Protein AF-A0A661XL20-F1 (afdb_monomer)

pLDDT: mean 71.76, std 8.75, range [45.28, 84.06]

Radius of gyration: 26.16 Å; Cα contacts (8 Å, |Δi|>4): 65; chains: 1; bounding box: 74×16×68 Å

Secondary structure (DSSP, 8-state):
-HHHHHHHHHHHHHHHHHHHHHHHHHHHHHHHHHHHHH-TTTS---SS-TT-HHHHHHHHHHHHHHH-S----HHHHHHHHHHHHHHHHHHHHHHHHHHHHHHHHHHHHHHHHHHHHHHHHHHHHHHH--

Mean predicted aligned error: 13.3 Å

Structure (mmCIF, N/CA/C/O backbone):
data_AF-A0A661XL20-F1
#
_entry.id   AF-A0A661XL20-F1
#
loop_
_atom_site.group_PDB
_atom_site.id
_atom_site.type_symbol
_atom_site.label_atom_id
_atom_site.label_alt_id
_atom_site.label_comp_id
_atom_site.label_asym_id
_atom_site.label_entity_id
_atom_site.label_seq_id
_atom_site.pdbx_PDB_ins_code
_atom_site.Cartn_x
_atom_site.Cartn_y
_atom_site.Cartn_z
_atom_site.occupancy
_atom_site.B_iso_or_equiv
_atom_site.auth_seq_id
_atom_site.auth_comp_id
_atom_site.auth_asym_id
_atom_site.auth_atom_id
_atom_site.pdbx_PDB_model_num
ATOM 1 N N . MET A 1 1 ? 18.998 -5.536 -38.443 1.00 50.47 1 MET A N 1
ATOM 2 C CA . MET A 1 1 ? 18.937 -5.870 -36.999 1.00 50.47 1 MET A CA 1
ATOM 3 C C . MET A 1 1 ? 18.602 -4.673 -36.101 1.00 50.47 1 MET A C 1
ATOM 5 O O . MET A 1 1 ? 18.003 -4.884 -35.054 1.00 50.47 1 MET A O 1
ATOM 9 N N . GLU A 1 2 ? 18.863 -3.427 -36.514 1.00 57.62 2 GLU A N 1
ATOM 10 C CA . GLU A 1 2 ? 18.513 -2.225 -35.729 1.00 57.62 2 GLU A CA 1
ATOM 11 C C . GLU A 1 2 ? 17.020 -2.048 -35.421 1.00 57.62 2 GLU A C 1
ATOM 13 O O . GLU A 1 2 ? 16.677 -1.688 -34.300 1.00 57.62 2 GLU A O 1
ATOM 18 N N . LYS A 1 3 ? 16.114 -2.326 -36.374 1.00 58.50 3 LYS A N 1
ATOM 19 C CA . LYS A 1 3 ? 14.663 -2.184 -36.138 1.00 58.50 3 LYS A CA 1
AT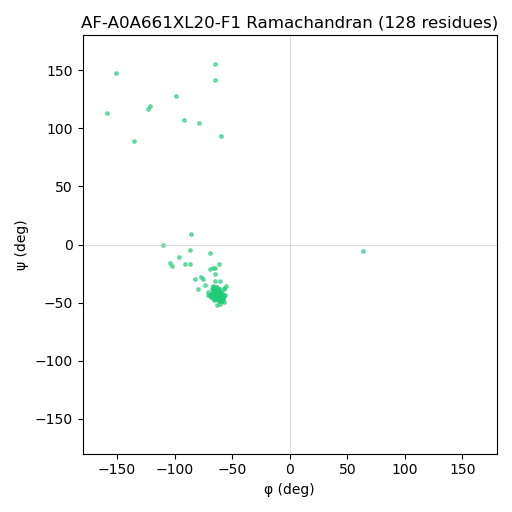OM 20 C C . LYS A 1 3 ? 14.174 -3.060 -34.978 1.00 58.50 3 LYS A C 1
ATOM 22 O O . LYS A 1 3 ? 13.426 -2.581 -34.138 1.00 58.50 3 LYS A O 1
ATOM 27 N N . LYS A 1 4 ? 14.652 -4.310 -34.879 1.00 65.19 4 LYS A N 1
ATOM 28 C CA . LYS A 1 4 ? 14.318 -5.209 -33.758 1.00 65.19 4 LYS A CA 1
ATOM 29 C C . LYS A 1 4 ? 14.882 -4.690 -32.426 1.00 65.19 4 LYS A C 1
ATOM 31 O O . LYS A 1 4 ? 14.191 -4.759 -31.417 1.00 65.19 4 LYS A O 1
ATOM 36 N N . ARG A 1 5 ? 16.088 -4.104 -32.439 1.00 70.88 5 ARG A N 1
ATOM 37 C CA . ARG A 1 5 ? 16.716 -3.482 -31.259 1.00 70.88 5 ARG A CA 1
ATOM 38 C C . ARG A 1 5 ? 15.917 -2.275 -30.754 1.00 70.88 5 ARG A C 1
ATOM 40 O O . ARG A 1 5 ? 15.641 -2.205 -29.564 1.00 70.88 5 ARG A O 1
ATOM 47 N N . LYS A 1 6 ? 15.471 -1.386 -31.654 1.00 71.06 6 LYS A N 1
ATOM 48 C CA . LYS A 1 6 ? 14.641 -0.218 -31.298 1.00 71.06 6 LYS A CA 1
ATOM 49 C C . LYS A 1 6 ? 13.291 -0.622 -30.693 1.00 71.06 6 LYS A C 1
ATOM 51 O O . LYS A 1 6 ? 12.879 -0.032 -29.704 1.00 71.06 6 LYS A O 1
ATOM 56 N N . VAL A 1 7 ? 12.632 -1.656 -31.227 1.00 74.38 7 VAL A N 1
ATOM 57 C CA . VAL A 1 7 ? 11.349 -2.153 -30.686 1.00 74.38 7 VAL A CA 1
ATOM 58 C C . VAL A 1 7 ? 11.511 -2.719 -29.271 1.00 74.38 7 VAL A C 1
ATOM 60 O O . VAL A 1 7 ? 10.712 -2.406 -28.394 1.00 74.38 7 VAL A O 1
ATOM 63 N N . ILE A 1 8 ? 12.572 -3.495 -29.024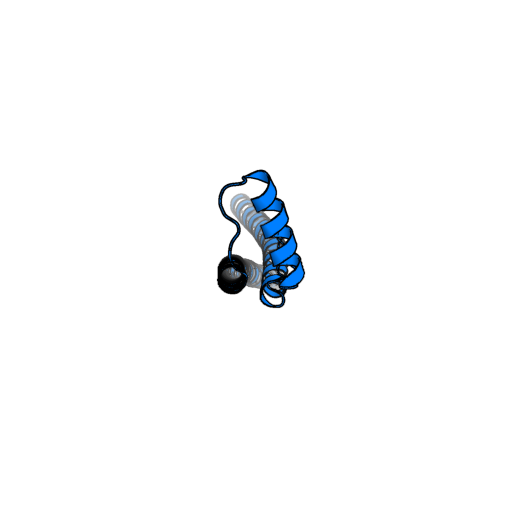 1.00 77.88 8 ILE A N 1
ATOM 64 C CA . ILE A 1 8 ? 12.880 -4.030 -27.687 1.00 77.88 8 ILE A CA 1
ATOM 65 C C . ILE A 1 8 ? 13.174 -2.900 -26.691 1.00 77.88 8 ILE A C 1
ATOM 67 O O . ILE A 1 8 ? 12.719 -2.947 -25.551 1.00 77.88 8 ILE A O 1
ATOM 71 N N . GLN A 1 9 ? 13.896 -1.866 -27.123 1.00 74.31 9 GLN A N 1
ATOM 72 C CA . GLN A 1 9 ? 14.252 -0.726 -26.280 1.00 74.31 9 GLN A CA 1
ATOM 73 C C . GLN A 1 9 ? 13.022 0.116 -25.904 1.00 74.31 9 GLN A C 1
ATOM 75 O O . GLN A 1 9 ? 12.863 0.483 -24.744 1.00 74.31 9 GLN A O 1
ATOM 80 N N . VAL A 1 10 ? 12.110 0.353 -26.854 1.00 80.06 10 VAL A N 1
ATOM 81 C CA . VAL A 1 10 ? 10.836 1.046 -26.593 1.00 80.06 10 VAL A CA 1
ATOM 82 C C . VAL A 1 10 ? 9.952 0.233 -25.646 1.00 80.06 10 VAL A C 1
ATOM 84 O O . VAL A 1 10 ? 9.411 0.796 -24.698 1.00 80.06 10 VAL A O 1
ATOM 87 N N . TYR A 1 11 ? 9.846 -1.085 -25.848 1.00 78.81 11 TYR A N 1
ATOM 88 C CA . TYR A 1 11 ? 9.094 -1.959 -24.943 1.00 78.81 11 TYR A CA 1
ATOM 89 C C . TYR A 1 11 ? 9.637 -1.891 -23.507 1.00 78.81 11 TYR A C 1
ATOM 91 O O . TYR A 1 11 ? 8.866 -1.724 -22.565 1.00 78.81 11 TYR A O 1
ATOM 99 N N . ALA A 1 12 ? 10.962 -1.939 -23.341 1.00 74.19 12 ALA A N 1
ATOM 100 C CA . ALA A 1 12 ? 11.603 -1.847 -22.032 1.00 74.19 12 ALA A CA 1
ATOM 101 C C . ALA A 1 12 ? 11.332 -0.502 -21.331 1.00 74.19 12 ALA A C 1
ATOM 103 O O . ALA A 1 12 ? 11.008 -0.490 -20.143 1.00 74.19 12 ALA A O 1
ATOM 104 N N . ILE A 1 13 ? 11.382 0.615 -22.070 1.00 80.25 13 ILE A N 1
ATOM 105 C CA . ILE A 1 13 ? 11.072 1.950 -21.534 1.00 80.25 13 ILE A CA 1
ATOM 106 C C . ILE A 1 13 ? 9.608 2.033 -21.088 1.00 80.25 13 ILE A C 1
ATOM 108 O O . ILE A 1 13 ? 9.337 2.490 -19.980 1.00 80.25 13 ILE A O 1
ATOM 112 N N . VAL A 1 14 ? 8.665 1.560 -21.910 1.00 82.38 14 VAL A N 1
ATOM 113 C CA . VAL A 1 14 ? 7.231 1.577 -21.570 1.00 82.38 14 VAL A CA 1
ATOM 114 C C . VAL A 1 14 ? 6.957 0.757 -20.309 1.00 82.38 14 VAL A C 1
ATOM 116 O O . VAL A 1 14 ? 6.282 1.238 -19.399 1.00 82.38 14 VAL A O 1
ATOM 119 N N . VAL A 1 15 ? 7.524 -0.448 -20.212 1.00 78.62 15 VAL A N 1
ATOM 120 C CA . VAL A 1 15 ? 7.384 -1.301 -19.020 1.00 78.62 15 VAL A CA 1
ATOM 121 C C . VAL A 1 15 ? 7.967 -0.621 -17.778 1.00 78.62 15 VAL A C 1
ATOM 123 O O . VAL A 1 15 ? 7.368 -0.693 -16.706 1.00 78.62 15 VAL A O 1
ATOM 126 N N . ASN A 1 16 ? 9.090 0.088 -17.912 1.00 81.44 16 ASN A N 1
ATOM 127 C CA . ASN A 1 16 ? 9.700 0.823 -16.805 1.00 81.44 16 ASN A CA 1
ATOM 128 C C . ASN A 1 16 ? 8.811 1.981 -16.321 1.00 81.44 16 ASN A C 1
ATOM 130 O O . ASN A 1 16 ? 8.571 2.118 -15.125 1.00 81.44 16 ASN A O 1
ATOM 134 N N . VAL A 1 17 ? 8.238 2.763 -17.239 1.00 81.81 17 VAL A N 1
ATOM 135 C CA . VAL A 1 17 ? 7.307 3.850 -16.885 1.00 81.81 17 VAL A CA 1
ATOM 136 C C . VAL A 1 17 ? 6.094 3.311 -16.122 1.00 81.81 17 VAL A C 1
ATOM 138 O O . VAL A 1 17 ? 5.733 3.856 -15.079 1.00 81.81 17 VAL A O 1
ATOM 141 N N . VAL A 1 18 ? 5.502 2.206 -16.588 1.00 82.00 18 VAL A N 1
ATOM 142 C CA . VAL A 1 18 ? 4.383 1.553 -15.887 1.00 82.00 18 VAL A CA 1
ATOM 143 C C . VAL A 1 18 ? 4.807 1.077 -14.497 1.00 82.00 18 VAL A C 1
ATOM 145 O O . VAL A 1 18 ? 4.062 1.274 -13.537 1.00 82.00 18 VAL A O 1
ATOM 148 N N . ALA A 1 19 ? 6.005 0.504 -14.358 1.00 81.12 19 ALA A N 1
ATOM 149 C CA . ALA A 1 19 ? 6.528 0.064 -13.067 1.00 81.12 19 ALA A CA 1
ATOM 150 C C . ALA A 1 19 ? 6.707 1.236 -12.086 1.00 81.12 19 ALA A C 1
ATOM 152 O O . ALA A 1 19 ? 6.307 1.116 -10.930 1.00 81.12 19 ALA A O 1
ATOM 153 N N . VAL A 1 20 ? 7.231 2.379 -12.540 1.00 80.94 20 VAL A N 1
ATOM 154 C CA . VAL A 1 20 ? 7.401 3.585 -11.709 1.00 80.94 20 VAL A CA 1
ATOM 155 C C . VAL A 1 20 ? 6.055 4.157 -11.264 1.00 80.94 20 VAL A C 1
ATOM 157 O O . VAL A 1 20 ? 5.870 4.431 -10.081 1.00 80.94 20 VAL A O 1
ATOM 160 N N . ILE A 1 21 ? 5.090 4.300 -12.178 1.00 83.25 21 ILE A N 1
ATOM 161 C CA . ILE A 1 21 ? 3.747 4.796 -11.831 1.00 83.25 21 ILE A CA 1
ATOM 162 C C . ILE A 1 21 ? 3.089 3.862 -10.808 1.00 83.25 21 ILE A C 1
ATOM 164 O O . ILE A 1 21 ? 2.556 4.311 -9.793 1.00 83.25 21 ILE A O 1
ATOM 168 N N . THR A 1 22 ? 3.181 2.552 -11.045 1.00 81.38 22 THR A N 1
ATOM 169 C CA . THR A 1 22 ? 2.635 1.532 -10.144 1.00 81.38 22 THR A CA 1
ATOM 170 C C . THR A 1 22 ? 3.316 1.575 -8.773 1.00 81.38 22 THR A C 1
ATOM 172 O O . THR A 1 22 ? 2.637 1.480 -7.753 1.00 81.38 22 THR A O 1
ATOM 175 N N . PHE A 1 23 ? 4.636 1.779 -8.730 1.00 78.25 23 PHE A N 1
ATOM 176 C CA . PHE A 1 23 ? 5.394 1.940 -7.490 1.00 78.25 23 PHE A CA 1
ATOM 177 C C . PHE A 1 23 ? 4.911 3.140 -6.678 1.00 78.25 23 PHE A C 1
ATOM 179 O O . PHE A 1 23 ? 4.701 3.004 -5.478 1.00 78.25 23 PHE A O 1
ATOM 186 N N . ILE A 1 24 ? 4.692 4.293 -7.318 1.00 80.19 24 ILE A N 1
ATOM 187 C CA . ILE A 1 24 ? 4.211 5.501 -6.633 1.00 80.19 24 ILE A CA 1
ATOM 188 C C . ILE A 1 24 ? 2.825 5.253 -6.023 1.00 80.19 24 ILE A C 1
ATOM 190 O O . ILE A 1 24 ? 2.622 5.521 -4.841 1.00 80.19 24 ILE A O 1
ATOM 194 N N . ILE A 1 25 ? 1.894 4.672 -6.789 1.00 79.12 25 ILE A N 1
ATOM 195 C CA . ILE A 1 25 ? 0.536 4.356 -6.307 1.00 79.12 25 ILE A CA 1
ATOM 196 C C . ILE A 1 25 ? 0.582 3.354 -5.141 1.00 79.12 25 ILE A C 1
ATOM 198 O O . ILE A 1 25 ? -0.111 3.525 -4.130 1.00 79.12 25 ILE A O 1
ATOM 202 N N . ALA A 1 26 ? 1.413 2.316 -5.257 1.00 76.94 26 ALA A N 1
ATOM 203 C CA . ALA A 1 26 ? 1.589 1.321 -4.205 1.00 76.94 26 ALA A CA 1
ATOM 204 C C . ALA A 1 26 ? 2.253 1.915 -2.955 1.00 76.94 26 ALA A C 1
ATOM 206 O O . ALA A 1 26 ? 1.853 1.575 -1.846 1.00 76.94 26 ALA A O 1
ATOM 207 N N . ALA A 1 27 ? 3.210 2.832 -3.106 1.00 73.62 27 ALA A N 1
ATOM 208 C CA . ALA A 1 27 ? 3.851 3.520 -1.988 1.00 73.62 27 ALA A CA 1
ATOM 209 C C . ALA A 1 27 ? 2.847 4.380 -1.209 1.00 73.62 27 ALA A C 1
ATOM 211 O O . ALA A 1 27 ? 2.803 4.301 0.017 1.00 73.62 27 ALA A O 1
ATOM 212 N N . THR A 1 28 ? 1.986 5.134 -1.899 1.00 75.31 28 THR A N 1
ATOM 213 C CA . THR A 1 28 ? 0.906 5.885 -1.239 1.00 75.31 28 THR A CA 1
ATOM 214 C C . THR A 1 28 ? -0.045 4.945 -0.496 1.00 75.31 28 THR A C 1
ATOM 216 O O . THR A 1 28 ? -0.345 5.177 0.671 1.00 75.31 28 THR A O 1
ATOM 219 N N . SER A 1 29 ? -0.445 3.837 -1.130 1.00 73.75 29 SER A N 1
ATOM 220 C CA . SER A 1 29 ? -1.327 2.828 -0.516 1.00 73.75 29 SER A CA 1
ATOM 221 C C . SER A 1 29 ? -0.692 2.156 0.708 1.00 73.75 29 SER A C 1
ATOM 223 O O . SER A 1 29 ? -1.366 1.878 1.699 1.00 73.75 29 SER A O 1
ATOM 225 N N . PHE A 1 30 ? 0.620 1.927 0.664 1.00 73.75 30 PHE A N 1
ATOM 226 C CA . PHE A 1 30 ? 1.390 1.373 1.771 1.00 73.75 30 PHE A CA 1
ATOM 227 C C . PHE A 1 30 ? 1.456 2.338 2.960 1.00 73.75 30 PHE A C 1
ATOM 229 O O . PHE A 1 30 ? 1.250 1.918 4.097 1.00 73.75 30 PHE A O 1
ATOM 236 N N . ILE A 1 31 ? 1.683 3.632 2.704 1.00 76.06 31 ILE A N 1
ATOM 237 C CA . ILE A 1 31 ? 1.680 4.671 3.744 1.00 76.06 31 ILE A CA 1
ATOM 238 C C . ILE A 1 31 ? 0.298 4.759 4.401 1.00 76.06 31 ILE A C 1
ATOM 240 O O . ILE A 1 31 ? 0.216 4.743 5.628 1.00 76.06 31 ILE A O 1
ATOM 244 N N . SER A 1 32 ? -0.781 4.773 3.612 1.00 73.31 32 SER A N 1
ATOM 245 C CA . SER A 1 32 ? -2.149 4.751 4.146 1.00 73.31 32 SER A CA 1
ATOM 246 C C . SER A 1 32 ? -2.394 3.533 5.043 1.00 73.31 32 SER A C 1
ATOM 248 O O . SER A 1 32 ? -2.877 3.691 6.158 1.00 73.31 32 SER A O 1
ATOM 250 N N . ALA A 1 33 ? -1.962 2.336 4.631 1.00 72.69 33 ALA A N 1
ATOM 251 C CA . ALA A 1 33 ? -2.111 1.123 5.439 1.00 72.69 33 ALA A CA 1
ATOM 252 C C . ALA A 1 33 ? -1.301 1.147 6.750 1.00 72.69 33 ALA A C 1
ATOM 254 O O . ALA A 1 33 ? -1.711 0.541 7.742 1.00 72.69 33 ALA A O 1
ATOM 255 N N . ILE A 1 34 ? -0.146 1.823 6.770 1.00 74.75 34 ILE A N 1
ATOM 256 C CA . ILE A 1 34 ? 0.626 2.044 8.002 1.00 74.75 34 ILE A CA 1
ATOM 257 C C . ILE A 1 34 ? -0.130 2.986 8.939 1.00 74.75 34 ILE A C 1
ATOM 259 O O . ILE A 1 34 ? -0.230 2.686 10.129 1.00 74.75 34 ILE A O 1
ATOM 263 N N . ILE A 1 35 ? -0.676 4.085 8.414 1.00 72.38 35 ILE A N 1
ATOM 264 C CA . ILE A 1 35 ? -1.443 5.056 9.203 1.00 72.38 35 ILE A CA 1
ATOM 265 C C . ILE A 1 35 ? -2.686 4.382 9.801 1.00 72.38 35 ILE A C 1
ATOM 267 O O . ILE A 1 35 ? -2.869 4.433 11.017 1.00 72.38 35 ILE A O 1
ATOM 271 N N . ASP A 1 36 ? -3.453 3.647 8.992 1.00 68.69 36 ASP A N 1
ATOM 272 C CA . ASP A 1 36 ? -4.636 2.895 9.441 1.00 68.69 36 ASP A CA 1
ATOM 273 C C . ASP A 1 36 ? -4.292 1.836 10.499 1.00 68.69 36 ASP A C 1
ATOM 275 O O . ASP A 1 36 ? -5.094 1.521 11.376 1.00 68.69 36 ASP A O 1
ATOM 279 N N . ARG A 1 37 ? -3.084 1.260 10.439 1.00 67.44 37 ARG A N 1
ATOM 280 C CA . ARG A 1 37 ? -2.593 0.337 11.470 1.00 67.44 37 ARG A CA 1
ATOM 281 C C . ARG A 1 37 ? -2.199 1.060 12.761 1.00 67.44 37 ARG A C 1
ATOM 283 O O . ARG A 1 37 ? -2.346 0.477 13.832 1.00 67.44 37 ARG A O 1
ATOM 290 N N . SER A 1 38 ? -1.658 2.274 12.665 1.00 67.19 38 SER A N 1
ATOM 291 C CA . SER A 1 38 ? -1.263 3.070 13.833 1.00 67.19 38 SER A CA 1
ATOM 292 C C . SER A 1 38 ? -2.453 3.683 14.568 1.00 67.19 38 SER A C 1
ATOM 294 O O . SER A 1 38 ? -2.386 3.824 15.787 1.00 67.19 38 SER A O 1
ATOM 296 N N . ASP A 1 39 ? -3.547 3.975 13.859 1.00 65.12 39 ASP A N 1
ATOM 297 C CA . ASP A 1 39 ? -4.777 4.481 14.458 1.00 65.12 39 ASP A CA 1
ATOM 298 C C . ASP A 1 39 ? -6.019 3.766 13.890 1.00 65.12 39 ASP A C 1
ATOM 300 O O . ASP A 1 39 ? -6.633 4.221 12.917 1.00 65.12 39 ASP A O 1
ATOM 304 N N . PRO A 1 40 ? -6.427 2.637 14.503 1.00 63.88 40 PRO A N 1
ATOM 305 C CA . PRO A 1 40 ? -7.566 1.861 14.031 1.00 63.88 40 PRO A CA 1
ATOM 306 C C . PRO A 1 40 ? -8.921 2.563 14.218 1.00 63.88 40 PRO A C 1
ATOM 308 O O . PRO A 1 40 ? -9.934 2.057 13.729 1.00 63.88 40 PRO A O 1
ATOM 311 N N . PHE A 1 41 ? -8.969 3.710 14.905 1.00 60.44 41 PHE A N 1
ATOM 312 C CA . PHE A 1 41 ? -10.202 4.464 15.149 1.00 60.44 41 PHE A CA 1
ATOM 313 C C . PHE A 1 41 ? -10.351 5.694 14.242 1.00 60.44 41 PHE A C 1
ATOM 315 O O . PHE A 1 41 ? -11.473 6.166 14.064 1.00 60.44 41 PHE A O 1
ATOM 322 N N . TYR A 1 42 ? -9.271 6.180 13.623 1.00 60.16 42 TYR A N 1
ATOM 323 C CA . TYR A 1 42 ? -9.305 7.369 12.759 1.00 60.16 42 TYR A CA 1
ATOM 324 C C . TYR A 1 42 ? -9.775 7.093 11.320 1.00 60.16 42 TYR A C 1
ATOM 326 O O . TYR A 1 42 ? -10.342 7.970 10.672 1.00 60.16 42 TYR A O 1
ATOM 334 N N . GLY A 1 43 ? -9.534 5.885 10.798 1.00 51.53 43 GLY A N 1
ATOM 335 C CA . GLY A 1 43 ? -9.625 5.603 9.355 1.00 51.53 43 GLY A CA 1
ATOM 336 C C . GLY A 1 43 ? -11.009 5.227 8.807 1.00 51.53 43 GLY A C 1
ATOM 337 O O . GLY A 1 43 ? -11.168 5.050 7.601 1.00 51.53 43 GLY A O 1
ATOM 338 N N . GLY A 1 44 ? -12.032 5.073 9.651 1.00 53.78 44 GLY A N 1
ATOM 339 C CA . GLY A 1 44 ? -13.332 4.555 9.222 1.00 53.78 44 GLY A CA 1
ATOM 340 C C . GLY A 1 44 ? -14.478 5.504 9.528 1.00 53.78 44 GLY A C 1
ATOM 341 O O . GLY A 1 44 ? -14.815 5.682 10.693 1.00 53.78 44 GLY A O 1
ATOM 342 N N . TYR A 1 45 ? -15.157 6.012 8.492 1.00 46.34 45 TYR A N 1
ATOM 343 C CA . TYR A 1 45 ? -16.494 6.597 8.633 1.00 46.34 45 TYR A CA 1
ATOM 344 C C . TYR A 1 45 ? -17.425 5.503 9.189 1.00 46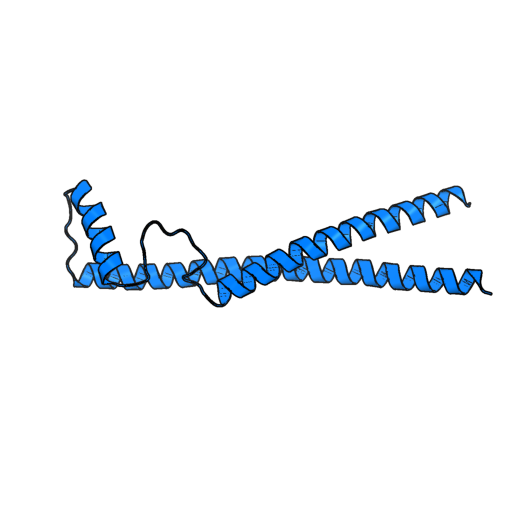.34 45 TYR A C 1
ATOM 346 O O . TYR A 1 45 ? -17.900 4.619 8.473 1.00 46.34 45 TYR A O 1
ATOM 354 N N . SER A 1 46 ? -17.575 5.474 10.509 1.00 51.62 46 SER A N 1
ATOM 355 C CA . SER A 1 46 ? -18.440 4.556 11.236 1.00 51.62 46 SER A CA 1
ATOM 356 C C . SER A 1 46 ? -19.722 5.299 11.558 1.00 51.62 46 SER A C 1
ATOM 358 O O . SER A 1 46 ? -19.663 6.380 12.132 1.00 51.62 46 SER A O 1
ATOM 360 N N . GLN A 1 47 ? -20.878 4.725 11.219 1.00 53.19 47 GLN A N 1
ATOM 361 C CA . GLN A 1 47 ? -22.176 5.272 11.636 1.00 53.19 47 GLN A CA 1
ATOM 362 C C . GLN A 1 47 ? -22.353 5.300 13.159 1.00 53.19 47 GLN A C 1
ATOM 364 O O . GLN A 1 47 ? -23.233 5.999 13.642 1.00 53.19 47 GLN A O 1
ATOM 369 N N . VAL A 1 48 ? -21.528 4.546 13.891 1.00 57.88 48 VAL A N 1
ATOM 370 C CA . VAL A 1 48 ? -21.532 4.489 15.350 1.00 57.88 48 VAL A CA 1
ATOM 371 C C . VAL A 1 48 ? -20.154 4.902 15.848 1.00 57.88 48 VAL A C 1
ATOM 373 O O . VAL A 1 48 ? -19.146 4.274 15.489 1.00 57.88 48 VAL A O 1
ATOM 376 N N . ASP A 1 49 ? -20.121 5.979 16.630 1.00 62.94 49 ASP A N 1
ATOM 377 C CA . ASP A 1 49 ? -18.898 6.555 17.183 1.00 62.94 49 ASP A CA 1
ATOM 378 C C . ASP A 1 49 ? -18.441 5.737 18.404 1.00 62.94 49 ASP A C 1
ATOM 380 O O . ASP A 1 49 ? -19.010 5.814 19.493 1.00 62.94 49 ASP A O 1
ATOM 384 N N . LEU A 1 50 ? -17.398 4.928 18.203 1.00 65.44 50 LEU A N 1
ATOM 385 C CA . LEU A 1 50 ? -16.787 4.078 19.231 1.00 65.44 50 LEU A CA 1
ATOM 386 C C . LEU A 1 50 ? -15.726 4.822 20.062 1.00 65.44 50 LEU A C 1
ATOM 388 O O . LEU A 1 50 ? -15.017 4.190 20.843 1.00 65.44 50 LEU A O 1
ATOM 392 N N . SER A 1 51 ? -15.595 6.149 19.912 1.00 68.88 51 SER A N 1
ATOM 393 C CA . SER A 1 51 ? -14.641 6.949 20.696 1.00 68.88 51 SER A CA 1
ATOM 394 C C . SER A 1 51 ? -14.961 6.974 22.193 1.00 68.88 51 SER A C 1
ATOM 396 O O . SER A 1 51 ? -14.058 7.159 23.009 1.00 68.88 51 SER A O 1
ATOM 398 N N . SER A 1 52 ? -16.226 6.773 22.579 1.00 69.62 52 SER A N 1
ATOM 399 C CA . SER A 1 52 ? -16.615 6.624 23.980 1.00 69.62 52 SER A CA 1
ATOM 400 C C . SER A 1 52 ? -17.859 5.756 24.157 1.00 69.62 52 SER A C 1
ATOM 402 O O . SER A 1 52 ? -18.792 5.787 23.353 1.00 69.62 52 SER A O 1
ATOM 404 N N . PHE A 1 53 ? -17.906 5.032 25.278 1.00 70.12 53 PHE A N 1
ATOM 405 C CA . PHE A 1 53 ? -19.055 4.209 25.657 1.00 70.12 53 PHE A CA 1
ATOM 406 C C . PHE A 1 53 ? -20.356 5.021 25.735 1.00 70.12 53 PHE A C 1
ATOM 408 O O . PHE A 1 53 ? -21.411 4.550 25.323 1.00 70.12 53 PHE A O 1
ATOM 415 N N . GLN A 1 54 ? -20.292 6.269 26.212 1.00 68.38 54 GLN A N 1
ATOM 416 C CA . GLN A 1 54 ? -21.476 7.126 26.319 1.00 68.38 54 GLN A CA 1
ATOM 417 C C . GLN A 1 54 ? -22.048 7.519 24.954 1.00 68.38 54 GLN A C 1
ATOM 419 O O . GLN A 1 54 ? -23.269 7.551 24.798 1.00 68.38 54 GLN A O 1
ATOM 424 N N . LYS A 1 55 ? -21.193 7.782 23.958 1.00 72.31 55 LYS A N 1
ATOM 425 C CA . LYS A 1 55 ? -21.652 8.041 22.588 1.00 72.31 55 LYS A CA 1
ATOM 426 C C . LYS A 1 55 ? -22.230 6.787 21.946 1.00 72.31 55 LYS A C 1
ATOM 428 O O . LYS A 1 55 ? -23.320 6.856 21.390 1.00 72.31 55 LYS A O 1
ATOM 433 N N . TYR A 1 56 ? -21.564 5.647 22.121 1.00 69.69 56 TYR A N 1
ATOM 434 C CA . TYR A 1 56 ? -22.067 4.357 21.659 1.00 69.69 56 TYR A CA 1
ATOM 435 C C . TYR A 1 56 ? -23.444 4.030 22.254 1.00 69.69 56 TYR A C 1
ATOM 437 O O . TYR A 1 56 ? -24.385 3.749 21.518 1.00 69.69 56 TYR A O 1
ATOM 445 N N . LYS A 1 57 ? -23.599 4.152 23.580 1.00 73.00 57 LYS A N 1
ATOM 446 C CA . LYS A 1 57 ? -24.879 3.968 24.278 1.00 73.00 57 LYS A CA 1
ATOM 447 C C . LYS A 1 57 ? -25.954 4.903 23.725 1.00 73.00 57 LYS A C 1
ATOM 449 O O . LYS A 1 57 ? -27.077 4.468 23.495 1.00 73.00 57 LYS A O 1
ATOM 454 N N . MET A 1 58 ? -25.621 6.171 23.485 1.00 74.81 58 MET A N 1
ATOM 455 C CA . MET A 1 58 ? -26.558 7.146 22.926 1.00 74.81 58 MET A CA 1
ATOM 456 C C . MET A 1 58 ? -26.988 6.801 21.491 1.00 74.81 58 MET A C 1
ATOM 458 O O . MET A 1 58 ? -28.174 6.917 21.185 1.00 74.81 58 MET A O 1
ATOM 462 N N . ASP A 1 59 ? -26.070 6.369 20.627 1.00 73.12 59 ASP A N 1
ATOM 463 C CA . ASP A 1 59 ? -26.384 5.964 19.250 1.00 73.12 59 ASP A CA 1
ATOM 464 C C . ASP A 1 59 ? -27.212 4.675 19.212 1.00 73.12 59 ASP A C 1
ATOM 466 O O . ASP A 1 59 ? -28.226 4.614 18.512 1.00 73.12 59 ASP A O 1
ATOM 470 N N . VAL A 1 60 ? -26.847 3.677 20.026 1.00 73.31 60 VAL A N 1
ATOM 471 C CA . VAL A 1 60 ? -27.606 2.427 20.168 1.00 73.31 60 VAL A CA 1
ATOM 472 C C . VAL A 1 60 ? -29.011 2.728 20.672 1.00 73.31 60 VAL A C 1
ATOM 474 O O . VAL A 1 60 ? -29.973 2.357 20.009 1.00 73.31 60 VAL A O 1
ATOM 477 N N . LEU A 1 61 ? -29.161 3.493 21.757 1.00 72.62 61 LEU A N 1
ATOM 478 C CA . LEU A 1 61 ? -30.478 3.854 22.283 1.00 72.62 61 LEU A CA 1
ATOM 479 C C . LEU A 1 61 ? -31.302 4.662 21.272 1.00 72.62 61 LEU A C 1
ATOM 481 O O . LEU A 1 61 ? -32.490 4.386 21.112 1.00 72.62 61 LEU A O 1
ATOM 485 N N . LYS A 1 62 ? -30.702 5.606 20.532 1.00 71.56 62 LYS A N 1
ATOM 486 C CA . LYS A 1 62 ? -31.399 6.333 19.452 1.00 71.56 62 LYS A CA 1
ATOM 487 C C . LYS A 1 62 ? -31.872 5.406 18.332 1.00 71.56 62 LYS A C 1
ATOM 489 O O . LYS A 1 62 ? -32.962 5.622 17.803 1.00 71.56 62 LYS A O 1
ATOM 494 N N . SER A 1 63 ? -31.077 4.399 17.971 1.00 66.25 63 SER A N 1
ATOM 495 C CA . SER A 1 63 ? -31.446 3.409 16.952 1.00 66.25 63 SER A CA 1
ATOM 496 C C . SER A 1 63 ? -32.542 2.456 17.445 1.00 66.25 63 SER A C 1
ATOM 498 O O . SER A 1 63 ? -33.541 2.264 16.762 1.00 66.25 63 SER A O 1
ATOM 500 N N . THR A 1 64 ? -32.439 1.976 18.683 1.00 62.56 64 THR A N 1
ATOM 501 C CA . THR A 1 64 ? -33.411 1.095 19.338 1.00 62.56 64 THR A CA 1
ATOM 502 C C . THR A 1 64 ? -34.761 1.774 19.578 1.00 62.56 64 THR A C 1
ATOM 504 O O . THR A 1 64 ? -35.805 1.144 19.427 1.00 62.56 64 THR A O 1
ATOM 507 N N . THR A 1 65 ? -34.773 3.072 19.905 1.00 57.72 65 THR A N 1
ATOM 508 C CA . THR A 1 65 ? -36.020 3.829 20.140 1.00 57.72 65 THR A CA 1
ATOM 509 C C . THR A 1 65 ? -36.871 3.951 18.865 1.00 57.72 65 THR A C 1
ATOM 511 O O . THR A 1 65 ? -38.076 4.166 18.961 1.00 57.72 65 THR A O 1
ATOM 514 N N . LYS A 1 66 ? -36.285 3.772 17.668 1.00 58.59 66 LYS A N 1
ATOM 515 C CA . LYS A 1 66 ? -37.040 3.707 16.403 1.00 58.59 66 LYS A CA 1
ATOM 516 C C . LYS A 1 66 ? -37.741 2.363 16.168 1.00 58.59 66 LYS A C 1
ATOM 518 O O . LYS A 1 66 ? -38.774 2.372 15.509 1.00 58.59 66 LYS A O 1
ATOM 523 N N . ASP A 1 67 ? -37.219 1.261 16.711 1.00 56.81 67 ASP A N 1
ATOM 524 C CA . ASP A 1 67 ? -37.712 -0.108 16.461 1.00 56.81 67 ASP A CA 1
ATOM 525 C C . ASP A 1 67 ? -38.419 -0.765 17.668 1.00 56.81 67 ASP A C 1
ATOM 527 O O . ASP A 1 67 ? -38.924 -1.879 17.564 1.00 56.81 67 ASP A O 1
ATOM 531 N N . GLY A 1 68 ? -38.515 -0.079 18.813 1.00 55.94 68 GLY A N 1
ATOM 532 C CA . GLY A 1 68 ? -39.531 -0.294 19.860 1.00 55.94 68 GLY A CA 1
ATOM 533 C C . GLY A 1 68 ? -39.567 -1.637 20.614 1.00 55.94 68 GLY A C 1
ATOM 534 O O . GLY A 1 68 ? -40.343 -1.752 21.559 1.00 55.94 68 GLY A O 1
ATOM 535 N N . ALA A 1 69 ? -38.767 -2.644 20.254 1.00 59.19 69 ALA A N 1
ATOM 536 C CA . ALA A 1 69 ? -38.992 -4.021 20.717 1.00 59.19 69 ALA A CA 1
ATOM 537 C C . ALA A 1 69 ? -38.058 -4.523 21.836 1.00 59.19 69 ALA A C 1
ATOM 539 O O . ALA A 1 69 ? -38.364 -5.527 22.474 1.00 59.19 69 ALA A O 1
ATOM 540 N N . TYR A 1 70 ? -36.927 -3.864 22.101 1.00 58.06 70 TYR A N 1
ATOM 541 C CA . TYR A 1 70 ? -35.959 -4.354 23.088 1.00 58.06 70 TYR A CA 1
ATOM 542 C C . TYR A 1 70 ? -35.066 -3.225 23.591 1.00 58.06 70 TYR A C 1
ATOM 544 O O . TYR A 1 70 ? -34.268 -2.710 22.820 1.00 58.06 70 TYR A O 1
ATOM 552 N N . ILE A 1 71 ? -35.180 -2.842 24.866 1.00 65.62 71 ILE A N 1
ATOM 553 C CA . ILE A 1 71 ? -34.250 -1.905 25.513 1.00 65.62 71 ILE A CA 1
ATOM 554 C C . ILE A 1 71 ? -33.149 -2.760 26.156 1.00 65.62 71 ILE A C 1
ATOM 556 O O . ILE A 1 71 ? -33.436 -3.439 27.144 1.00 65.62 71 ILE A O 1
ATOM 560 N N . PRO A 1 72 ? -31.919 -2.783 25.612 1.00 67.88 72 PRO A N 1
ATOM 561 C CA . PRO A 1 72 ? -30.844 -3.570 26.196 1.00 67.88 72 PRO A CA 1
ATOM 562 C C . PRO A 1 72 ? -30.503 -3.023 27.587 1.00 67.88 72 PRO A C 1
ATOM 564 O O . PRO A 1 72 ? -30.503 -1.808 27.799 1.00 67.88 72 PRO A O 1
ATOM 567 N N . THR A 1 73 ? -30.211 -3.911 28.537 1.00 76.31 73 THR A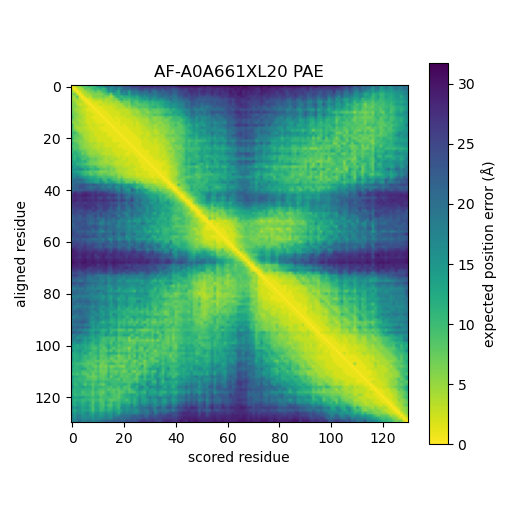 N 1
ATOM 568 C CA . THR A 1 73 ? -29.701 -3.520 29.857 1.00 76.31 73 THR A CA 1
ATOM 569 C C . THR A 1 73 ? -28.324 -2.872 29.720 1.00 76.31 73 THR A C 1
ATOM 571 O O . THR A 1 73 ? -27.594 -3.143 28.769 1.00 76.31 73 THR A O 1
ATOM 574 N N . ASP A 1 74 ? -27.938 -2.024 30.675 1.00 73.69 74 ASP A N 1
ATOM 575 C CA . ASP A 1 74 ? -26.644 -1.326 30.634 1.00 73.69 74 ASP A CA 1
ATOM 576 C C . ASP A 1 74 ? -25.449 -2.290 30.505 1.00 73.69 74 ASP A C 1
ATOM 578 O O . ASP A 1 74 ? -24.506 -1.999 29.770 1.00 73.69 74 ASP A O 1
ATOM 582 N N . GLU A 1 75 ? -25.532 -3.465 31.133 1.00 80.75 75 GLU A N 1
ATOM 583 C CA . GLU A 1 75 ? -24.552 -4.553 31.004 1.00 80.75 75 GLU A CA 1
ATOM 584 C C . GLU A 1 75 ? -24.507 -5.129 29.580 1.00 80.75 75 GLU A C 1
ATOM 586 O O . GLU A 1 75 ? -23.426 -5.305 29.023 1.00 80.75 75 GLU A O 1
ATOM 591 N N . ALA A 1 76 ? -25.666 -5.332 28.942 1.00 79.19 76 ALA A N 1
ATOM 592 C CA . ALA A 1 76 ? -25.740 -5.793 27.556 1.00 79.19 76 ALA A CA 1
ATOM 593 C C . ALA A 1 76 ? -25.188 -4.747 26.570 1.00 79.19 76 ALA A C 1
ATOM 595 O O . ALA A 1 76 ? -24.527 -5.099 25.595 1.00 79.19 76 ALA A O 1
ATOM 596 N N . ILE A 1 77 ? -25.399 -3.448 26.829 1.00 76.50 77 ILE A N 1
ATOM 597 C CA . ILE A 1 77 ? -24.818 -2.366 26.012 1.00 76.50 77 ILE A CA 1
ATOM 598 C C . ILE A 1 77 ? -23.292 -2.348 26.154 1.00 76.50 77 ILE A C 1
ATOM 600 O O . ILE A 1 77 ? -22.591 -2.079 25.176 1.00 76.50 77 ILE A O 1
ATOM 604 N N . GLN A 1 78 ? -22.775 -2.636 27.348 1.00 79.81 78 GLN A N 1
ATOM 605 C CA . GLN A 1 78 ? -21.340 -2.713 27.603 1.00 79.81 78 GLN A CA 1
ATOM 606 C C . GLN A 1 78 ? -20.696 -3.908 26.900 1.00 79.81 78 GLN A C 1
ATOM 608 O O . GLN A 1 78 ? -19.700 -3.728 26.200 1.00 79.81 78 GLN A O 1
ATOM 613 N N . GLU A 1 79 ? -21.314 -5.085 26.965 1.00 83.38 79 GLU A N 1
ATOM 614 C CA . GLU A 1 79 ? -20.846 -6.266 26.233 1.00 83.38 79 GLU A CA 1
ATOM 615 C C . GLU A 1 79 ? -20.890 -6.048 24.711 1.00 83.38 79 GLU A C 1
ATOM 617 O O . GLU A 1 79 ? -19.927 -6.341 23.998 1.00 83.38 79 GLU A O 1
ATOM 622 N N . MET A 1 80 ? -21.964 -5.432 24.205 1.00 77.06 80 MET A N 1
ATOM 623 C CA . MET A 1 80 ? -22.066 -5.038 22.799 1.00 77.06 80 MET A CA 1
ATOM 624 C C . MET A 1 80 ? -20.985 -4.028 22.390 1.00 77.06 80 MET A C 1
ATOM 626 O O . MET A 1 80 ? -20.471 -4.108 21.275 1.00 77.06 80 MET A O 1
ATOM 630 N N . TYR A 1 81 ? -20.648 -3.068 23.256 1.00 75.56 81 TYR A N 1
ATOM 631 C CA . TYR A 1 81 ? -19.592 -2.087 23.000 1.00 75.56 81 TYR A CA 1
ATOM 632 C C . TYR A 1 81 ? -18.217 -2.751 22.918 1.00 75.56 81 TYR A C 1
ATOM 634 O O . TYR A 1 81 ? -17.464 -2.490 21.976 1.00 75.56 81 TYR A O 1
ATOM 642 N N . ASP A 1 82 ? -17.903 -3.635 23.864 1.00 80.81 82 ASP A N 1
ATOM 643 C CA . ASP A 1 82 ? -16.627 -4.346 23.896 1.00 80.81 82 ASP A CA 1
ATOM 644 C C . ASP A 1 82 ? -16.481 -5.278 22.684 1.00 80.81 82 ASP A C 1
ATOM 646 O O . ASP A 1 82 ? -15.429 -5.288 22.033 1.00 80.81 82 ASP A O 1
ATOM 650 N N . ALA A 1 83 ? -17.559 -5.968 22.299 1.00 81.62 83 ALA A N 1
ATOM 651 C CA . ALA A 1 83 ? -17.610 -6.767 21.078 1.00 81.62 83 ALA A CA 1
ATOM 652 C C . ALA A 1 83 ? -17.428 -5.908 19.813 1.00 81.62 83 ALA A C 1
ATOM 654 O O . ALA A 1 83 ? -16.602 -6.235 18.960 1.00 81.62 83 ALA A O 1
ATOM 655 N N . ALA A 1 84 ? -18.132 -4.775 19.700 1.00 75.38 84 ALA A N 1
ATOM 656 C CA . ALA A 1 84 ? -18.023 -3.869 18.553 1.00 75.38 84 ALA A CA 1
ATOM 657 C C . ALA A 1 84 ? -16.625 -3.242 18.432 1.00 75.38 84 ALA A C 1
ATOM 659 O O . ALA A 1 84 ? -16.098 -3.077 17.326 1.00 75.38 84 ALA A O 1
ATOM 660 N N . LYS A 1 85 ? -15.994 -2.921 19.566 1.00 74.12 85 LYS A N 1
ATOM 661 C CA . LYS A 1 85 ? -14.619 -2.421 19.620 1.00 74.12 85 LYS A CA 1
ATOM 662 C C . LYS A 1 85 ? -13.630 -3.488 19.155 1.00 74.12 85 LYS A C 1
ATOM 664 O O . LYS A 1 85 ? -12.779 -3.193 18.313 1.00 74.12 85 LYS A O 1
ATOM 669 N N . ALA A 1 86 ? -13.753 -4.714 19.662 1.00 78.31 86 ALA A N 1
ATOM 670 C CA . ALA A 1 86 ? -12.906 -5.834 19.258 1.00 78.31 86 ALA A CA 1
ATOM 671 C C . ALA A 1 86 ? -13.054 -6.146 17.760 1.00 78.31 86 ALA A C 1
ATOM 673 O O . ALA A 1 86 ? -12.052 -6.310 17.060 1.00 78.31 86 ALA A O 1
ATOM 674 N N . ASP A 1 87 ? -14.283 -6.152 17.244 1.00 77.88 87 ASP A N 1
ATOM 675 C CA . ASP A 1 87 ? -14.559 -6.426 15.834 1.00 77.88 87 ASP A CA 1
ATOM 676 C C . ASP A 1 87 ? -14.009 -5.322 14.915 1.00 77.88 87 ASP A C 1
ATOM 678 O O . ASP A 1 87 ? -13.382 -5.604 13.890 1.00 77.88 87 ASP A O 1
ATOM 682 N N . ARG A 1 88 ? -14.122 -4.047 15.320 1.00 71.12 88 ARG A N 1
ATOM 683 C CA . ARG A 1 88 ? -13.491 -2.929 14.600 1.00 71.12 88 ARG A CA 1
ATOM 684 C C . ARG A 1 88 ? -11.978 -3.048 14.540 1.00 71.12 88 ARG A C 1
ATOM 686 O O . ARG A 1 88 ? -11.416 -2.896 13.455 1.00 71.12 88 ARG A O 1
ATOM 693 N N . ILE A 1 89 ? -11.339 -3.336 15.671 1.00 75.44 89 ILE A N 1
ATOM 694 C CA . ILE A 1 89 ? -9.887 -3.525 15.731 1.00 75.44 89 ILE A CA 1
ATOM 695 C C . ILE A 1 89 ? -9.482 -4.665 14.793 1.00 75.44 89 ILE A C 1
ATOM 697 O O . ILE A 1 89 ? -8.605 -4.476 13.952 1.00 75.44 89 ILE A O 1
ATOM 701 N N . ASN A 1 90 ? -10.160 -5.812 14.859 1.00 74.81 90 ASN A N 1
ATOM 702 C CA . ASN A 1 90 ? -9.860 -6.963 14.005 1.00 74.81 90 ASN A CA 1
ATOM 703 C C . ASN A 1 90 ? -10.049 -6.654 12.515 1.00 74.81 90 ASN A C 1
ATOM 705 O O . ASN A 1 90 ? -9.201 -7.013 11.692 1.00 74.81 90 ASN A O 1
ATOM 709 N N . LYS A 1 91 ? -11.124 -5.947 12.156 1.00 75.19 91 LYS A N 1
ATOM 710 C CA . LYS A 1 91 ? -11.415 -5.570 10.770 1.00 75.19 91 LYS A CA 1
ATOM 711 C C . LYS A 1 91 ? -10.367 -4.619 10.202 1.00 75.19 91 LYS A C 1
ATOM 713 O O . LYS A 1 91 ? -9.883 -4.852 9.093 1.00 75.19 91 LYS A O 1
ATOM 718 N N . VAL A 1 92 ? -9.991 -3.584 10.956 1.00 70.50 92 VAL A N 1
ATOM 719 C CA . VAL A 1 92 ? -8.949 -2.641 10.528 1.00 70.50 92 VAL A CA 1
ATOM 720 C C . VAL A 1 92 ? -7.601 -3.344 10.443 1.00 70.50 92 VAL A C 1
ATOM 722 O O . VAL A 1 92 ? -6.924 -3.230 9.428 1.00 70.50 92 VAL A O 1
ATOM 725 N N . MET A 1 93 ? -7.249 -4.169 11.429 1.00 73.25 93 MET A N 1
ATOM 726 C CA . MET A 1 93 ? -6.012 -4.951 11.396 1.00 73.25 93 MET A CA 1
ATOM 727 C C . MET A 1 93 ? -5.932 -5.865 10.168 1.00 73.25 93 MET A C 1
ATOM 729 O O . MET A 1 93 ? -4.898 -5.896 9.498 1.00 73.25 93 MET A O 1
ATOM 733 N N . HIS A 1 94 ? -7.013 -6.573 9.829 1.00 74.25 94 HIS A N 1
ATOM 734 C CA . HIS A 1 94 ? -7.047 -7.447 8.656 1.00 74.25 94 HIS A CA 1
ATOM 735 C C . HIS A 1 94 ? -6.951 -6.658 7.342 1.00 74.25 94 HIS A C 1
ATOM 737 O O . HIS A 1 94 ? -6.184 -7.025 6.447 1.00 74.25 94 HIS A O 1
ATOM 743 N N . GLN A 1 95 ? -7.690 -5.551 7.230 1.00 72.12 95 GLN A N 1
ATOM 744 C CA . GLN A 1 95 ? -7.660 -4.685 6.053 1.00 72.12 95 GLN A CA 1
ATOM 745 C C . GLN A 1 95 ? -6.275 -4.055 5.855 1.00 72.12 95 GLN A C 1
ATOM 747 O O . GLN A 1 95 ? -5.723 -4.129 4.755 1.00 72.12 95 GLN A O 1
ATOM 752 N N . SER A 1 96 ? -5.677 -3.518 6.917 1.00 68.69 96 SER A N 1
ATOM 753 C CA . SER A 1 96 ? -4.335 -2.938 6.886 1.00 68.69 96 SER A CA 1
ATOM 754 C C . SER A 1 96 ? -3.279 -3.984 6.534 1.00 68.69 96 SER A C 1
ATOM 756 O O . SER A 1 96 ? -2.408 -3.715 5.709 1.00 68.69 96 SER A O 1
ATOM 758 N N . PHE A 1 97 ? -3.372 -5.204 7.076 1.00 73.69 97 PHE A N 1
ATOM 759 C CA . PHE A 1 97 ? -2.426 -6.278 6.759 1.00 73.69 97 PHE A CA 1
ATOM 760 C C . PHE A 1 97 ? -2.508 -6.711 5.290 1.00 73.69 97 PHE A C 1
ATOM 762 O O . PHE A 1 97 ? -1.481 -6.828 4.619 1.00 73.69 97 PHE A O 1
ATOM 769 N N . ARG A 1 98 ? -3.724 -6.875 4.754 1.00 75.06 98 ARG A N 1
ATOM 770 C CA . ARG A 1 98 ? -3.934 -7.194 3.335 1.00 75.06 98 ARG A CA 1
ATOM 771 C C . ARG A 1 98 ? -3.352 -6.109 2.428 1.00 75.06 98 ARG A C 1
ATOM 773 O O . ARG A 1 98 ? -2.620 -6.432 1.494 1.00 75.06 98 ARG A O 1
ATOM 780 N N . THR A 1 99 ? -3.647 -4.839 2.702 1.00 74.06 99 THR A N 1
ATOM 781 C CA . THR A 1 99 ? -3.150 -3.716 1.890 1.00 74.06 99 THR A CA 1
ATOM 782 C C . THR A 1 99 ? -1.631 -3.592 1.975 1.00 74.06 99 THR A C 1
ATOM 784 O O . THR A 1 99 ? -0.980 -3.365 0.953 1.00 74.06 99 THR A O 1
ATOM 787 N N . MET A 1 100 ? -1.051 -3.818 3.156 1.00 72.50 100 MET A N 1
ATOM 788 C CA . MET A 1 100 ? 0.395 -3.814 3.376 1.00 72.50 100 MET A CA 1
ATOM 789 C C . MET A 1 100 ? 1.097 -4.924 2.581 1.00 72.50 100 MET A C 1
ATOM 791 O O . MET A 1 100 ? 2.095 -4.645 1.918 1.00 72.50 100 MET A O 1
ATOM 795 N N . ILE A 1 101 ? 0.559 -6.152 2.578 1.00 77.75 101 ILE A N 1
ATOM 796 C CA . ILE A 1 101 ? 1.109 -7.267 1.788 1.00 77.75 101 ILE A CA 1
ATOM 797 C C . ILE A 1 101 ? 1.031 -6.968 0.294 1.00 77.75 101 ILE A C 1
ATOM 799 O O . ILE A 1 101 ? 2.039 -7.072 -0.401 1.00 77.75 101 ILE A O 1
ATOM 803 N N . VAL A 1 102 ? -0.149 -6.593 -0.209 1.00 75.69 102 VAL A N 1
ATOM 804 C CA . VAL A 1 102 ? -0.347 -6.355 -1.647 1.00 75.69 102 VAL A CA 1
ATOM 805 C C . VAL A 1 102 ? 0.562 -5.225 -2.128 1.00 75.69 102 VAL A C 1
ATOM 807 O O . VAL A 1 102 ? 1.283 -5.391 -3.111 1.00 75.69 102 VAL A O 1
ATOM 810 N N . SER A 1 103 ? 0.593 -4.110 -1.396 1.00 72.81 103 SER A N 1
ATOM 811 C CA . SER A 1 103 ? 1.450 -2.971 -1.735 1.00 72.81 103 SER A CA 1
ATOM 812 C C . SER A 1 103 ? 2.933 -3.335 -1.636 1.00 72.81 103 SER A C 1
ATOM 814 O O . SER A 1 103 ? 3.708 -2.965 -2.513 1.00 72.81 103 SER A O 1
ATOM 816 N N . GLY A 1 104 ? 3.330 -4.120 -0.630 1.00 77.62 104 GLY A N 1
ATOM 817 C CA . GLY A 1 104 ? 4.703 -4.601 -0.467 1.00 77.62 104 GLY A CA 1
ATOM 818 C C . GLY A 1 104 ? 5.173 -5.501 -1.614 1.00 77.62 104 GLY A C 1
ATOM 819 O O . GLY A 1 104 ? 6.273 -5.310 -2.132 1.00 77.62 104 GLY A O 1
ATOM 820 N N . VAL A 1 105 ? 4.332 -6.437 -2.069 1.00 81.62 105 VAL A N 1
ATOM 821 C CA . VAL A 1 105 ? 4.636 -7.300 -3.227 1.00 81.62 105 VAL A CA 1
ATOM 822 C C . VAL A 1 105 ? 4.802 -6.465 -4.496 1.00 81.62 105 VAL A C 1
ATOM 824 O O . VAL A 1 105 ? 5.765 -6.660 -5.238 1.00 81.62 105 VAL A O 1
ATOM 827 N N . ILE A 1 106 ? 3.903 -5.505 -4.729 1.00 77.50 106 ILE A N 1
ATOM 828 C CA . ILE A 1 106 ? 3.970 -4.611 -5.891 1.00 77.50 106 ILE A CA 1
ATOM 829 C C . ILE A 1 106 ? 5.253 -3.770 -5.861 1.00 77.50 106 ILE A C 1
ATOM 831 O O . ILE A 1 106 ? 5.947 -3.681 -6.875 1.00 77.50 106 ILE A O 1
ATOM 835 N N . ILE A 1 107 ? 5.604 -3.208 -4.700 1.00 78.56 107 ILE A N 1
ATOM 836 C CA . ILE A 1 107 ? 6.862 -2.480 -4.497 1.00 78.56 107 ILE A CA 1
ATOM 837 C C . ILE A 1 107 ? 8.064 -3.378 -4.815 1.00 78.56 107 ILE A C 1
ATOM 839 O O . ILE A 1 107 ? 8.953 -2.962 -5.556 1.00 78.56 107 ILE A O 1
ATOM 843 N N . GLY A 1 108 ? 8.076 -4.620 -4.323 1.00 80.56 108 GLY A N 1
ATOM 844 C CA . GLY A 1 108 ? 9.144 -5.581 -4.605 1.00 80.56 108 GLY A CA 1
ATOM 845 C C . GLY A 1 108 ? 9.316 -5.862 -6.100 1.00 80.56 108 GLY A C 1
ATOM 846 O O . GLY A 1 108 ? 10.428 -5.773 -6.622 1.00 80.56 108 GLY A O 1
ATOM 847 N N . ILE A 1 109 ? 8.218 -6.128 -6.813 1.00 82.06 109 ILE A N 1
ATOM 848 C CA . ILE A 1 109 ? 8.235 -6.345 -8.270 1.00 82.06 109 ILE A CA 1
ATOM 849 C C . ILE A 1 109 ? 8.746 -5.097 -9.000 1.00 82.06 109 ILE A C 1
ATOM 851 O O . ILE A 1 109 ? 9.578 -5.209 -9.903 1.00 82.06 109 ILE A O 1
ATOM 855 N N . ALA A 1 110 ? 8.294 -3.908 -8.598 1.00 79.00 110 ALA A N 1
ATOM 856 C CA . ALA A 1 110 ? 8.731 -2.658 -9.207 1.00 79.00 110 ALA A CA 1
ATOM 857 C C . ALA A 1 110 ? 10.234 -2.399 -8.997 1.00 79.00 110 ALA A C 1
ATOM 859 O O . ALA A 1 110 ? 10.915 -2.010 -9.946 1.00 79.00 110 ALA A O 1
ATOM 860 N N . ILE A 1 111 ? 10.778 -2.687 -7.807 1.00 82.31 111 ILE A N 1
ATOM 861 C CA . ILE A 1 111 ? 12.222 -2.598 -7.534 1.00 82.31 111 ILE A CA 1
ATOM 862 C C . ILE A 1 111 ? 13.006 -3.563 -8.432 1.00 82.31 111 ILE A C 1
ATOM 864 O O . ILE A 1 111 ? 14.030 -3.173 -8.993 1.00 82.31 111 ILE A O 1
ATOM 868 N N . ILE A 1 112 ? 12.529 -4.801 -8.613 1.00 84.06 112 ILE A N 1
ATOM 869 C CA . ILE A 1 112 ? 13.187 -5.794 -9.479 1.00 84.06 112 ILE A CA 1
ATOM 870 C C . ILE A 1 112 ? 13.196 -5.326 -10.938 1.00 84.06 112 ILE A C 1
ATOM 872 O O . ILE A 1 112 ? 14.238 -5.398 -11.597 1.00 84.06 112 ILE A O 1
ATOM 876 N N . LEU A 1 113 ? 12.066 -4.826 -11.445 1.00 79.94 113 LEU A N 1
ATOM 877 C CA . LEU A 1 113 ? 11.964 -4.308 -12.813 1.00 79.94 113 LEU A CA 1
ATOM 878 C C . LEU A 1 113 ? 12.874 -3.094 -13.022 1.00 79.94 113 LEU A C 1
ATOM 880 O O . LEU A 1 113 ? 13.634 -3.055 -13.994 1.00 79.94 113 LEU A O 1
ATOM 884 N N . PHE A 1 114 ? 12.852 -2.143 -12.087 1.00 79.62 114 PHE A N 1
ATOM 885 C CA . PHE A 1 114 ? 13.690 -0.950 -12.145 1.00 79.62 114 PHE A CA 1
ATOM 886 C C . PHE A 1 114 ? 15.179 -1.302 -12.065 1.00 79.62 114 PHE A C 1
ATOM 888 O O . PHE A 1 114 ? 15.968 -0.854 -12.896 1.00 79.62 114 PHE A O 1
ATOM 895 N N . GLY A 1 115 ? 15.565 -2.163 -11.121 1.00 81.75 115 GLY A N 1
ATOM 896 C CA . GLY A 1 115 ? 16.942 -2.622 -10.951 1.00 81.75 115 GLY A CA 1
ATOM 897 C C . GLY A 1 115 ? 17.465 -3.372 -12.176 1.00 81.75 115 GLY A C 1
ATOM 898 O O . GLY A 1 115 ? 18.570 -3.095 -12.646 1.00 81.75 115 GLY A O 1
ATOM 899 N N . SER A 1 116 ? 16.647 -4.260 -12.750 1.00 80.06 116 SER A N 1
ATOM 900 C CA . SER A 1 116 ? 16.989 -4.990 -13.978 1.00 80.06 116 SER A CA 1
ATOM 901 C C . SER A 1 116 ? 17.225 -4.032 -15.145 1.00 80.06 116 SER A C 1
ATOM 903 O O . SER A 1 116 ? 18.217 -4.158 -15.867 1.00 80.06 116 SER A O 1
ATOM 905 N N . HIS A 1 117 ? 16.360 -3.030 -15.310 1.00 72.31 117 HIS A N 1
ATOM 906 C CA . HIS A 1 117 ? 16.498 -2.060 -16.390 1.00 72.31 117 HIS A CA 1
ATOM 907 C C . HIS A 1 117 ? 17.687 -1.115 -16.175 1.00 72.31 117 HIS A C 1
ATOM 909 O O . HIS A 1 117 ? 18.418 -0.833 -17.126 1.00 72.31 117 HIS A O 1
ATOM 915 N N . TRP A 1 118 ? 17.914 -0.646 -14.948 1.00 79.25 118 TRP A N 1
ATOM 916 C CA . TRP A 1 118 ? 19.072 0.179 -14.606 1.00 79.25 118 TRP A CA 1
ATOM 917 C C . TRP A 1 118 ? 20.381 -0.555 -14.904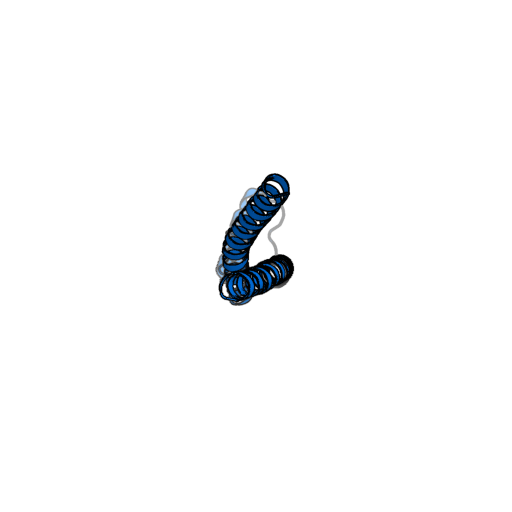 1.00 79.25 118 TRP A C 1
ATOM 919 O O . TRP A 1 118 ? 21.304 0.005 -15.497 1.00 79.25 118 TRP A O 1
ATOM 929 N N . TRP A 1 119 ? 20.44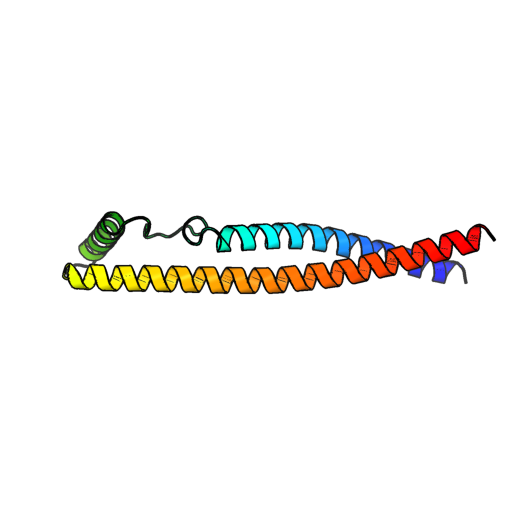9 -1.843 -14.559 1.00 79.38 119 TRP A N 1
ATOM 930 C CA . TRP A 1 119 ? 21.624 -2.665 -14.821 1.00 79.38 119 TRP A CA 1
ATOM 931 C C . TRP A 1 119 ? 21.882 -2.857 -16.318 1.00 79.38 119 TRP A C 1
ATOM 933 O O . TRP A 1 119 ? 23.021 -2.728 -16.773 1.00 79.38 119 TRP A O 1
ATOM 943 N N . ILE A 1 120 ? 20.822 -3.096 -17.093 1.00 77.12 120 ILE A N 1
ATOM 944 C CA . ILE A 1 120 ? 20.893 -3.222 -18.551 1.00 77.12 120 ILE A CA 1
ATOM 945 C C . ILE A 1 120 ? 21.301 -1.893 -19.203 1.00 77.12 120 ILE A C 1
ATOM 947 O O . ILE A 1 120 ? 22.208 -1.886 -20.034 1.00 77.12 120 ILE A O 1
ATOM 951 N N . ALA A 1 121 ? 20.703 -0.768 -18.802 1.00 72.69 121 ALA A N 1
ATOM 952 C CA . ALA A 1 121 ? 21.045 0.563 -19.314 1.00 72.69 121 ALA A CA 1
ATOM 953 C C . ALA A 1 121 ? 22.529 0.887 -19.077 1.00 72.69 121 ALA A C 1
ATOM 955 O O . ALA A 1 121 ? 23.255 1.219 -20.012 1.00 72.69 121 ALA A O 1
ATOM 956 N N . ARG A 1 122 ? 23.018 0.635 -17.857 1.00 76.06 122 ARG A N 1
ATOM 957 C CA . ARG A 1 122 ? 24.427 0.829 -17.483 1.00 76.06 122 ARG A CA 1
ATOM 958 C C . ARG A 1 122 ? 25.393 -0.129 -18.193 1.00 76.06 122 ARG A C 1
ATOM 960 O O . ARG A 1 122 ? 26.605 0.097 -18.216 1.00 76.06 122 ARG A O 1
ATOM 967 N N . LYS A 1 123 ? 24.898 -1.256 -18.712 1.00 75.62 123 LYS A N 1
ATOM 968 C CA . LYS A 1 123 ? 25.687 -2.178 -19.540 1.00 75.62 123 LYS A CA 1
ATOM 969 C C . LYS A 1 123 ? 25.787 -1.674 -20.981 1.00 75.62 123 LYS A C 1
ATOM 971 O O . LYS A 1 123 ? 26.856 -1.801 -21.564 1.00 75.62 123 LYS A O 1
ATOM 976 N N . TYR A 1 124 ? 24.721 -1.087 -21.526 1.00 69.12 124 TYR A N 1
ATOM 977 C CA . TYR A 1 124 ? 24.731 -0.510 -22.873 1.00 69.12 124 TYR A CA 1
ATOM 978 C C . TYR A 1 124 ? 25.623 0.731 -22.983 1.00 69.12 124 TYR A C 1
ATOM 980 O O . TYR A 1 124 ? 26.425 0.780 -23.909 1.00 69.12 124 TYR A O 1
ATOM 988 N N . GLU A 1 125 ? 25.592 1.652 -22.013 1.00 67.06 125 GLU A N 1
ATOM 989 C CA . GLU A 1 125 ? 26.493 2.823 -22.012 1.00 67.06 125 GLU A CA 1
ATOM 990 C C . GLU A 1 125 ? 27.975 2.421 -22.053 1.00 67.06 125 GLU A C 1
ATOM 992 O O . GLU A 1 125 ? 28.774 3.018 -22.764 1.00 67.06 125 GLU A O 1
ATOM 997 N N . ARG A 1 126 ? 28.354 1.351 -21.343 1.00 64.25 126 ARG A N 1
ATOM 998 C CA . ARG A 1 126 ? 29.738 0.849 -21.351 1.00 64.25 126 ARG A CA 1
ATOM 999 C C . ARG A 1 126 ? 30.172 0.226 -22.678 1.00 64.25 126 ARG A C 1
ATOM 1001 O O . ARG A 1 126 ? 31.369 0.124 -22.908 1.00 64.25 126 ARG A O 1
ATOM 1008 N N . MET A 1 127 ? 29.230 -0.198 -23.519 1.00 58.81 127 MET A N 1
ATOM 1009 C CA . MET A 1 127 ? 29.521 -0.754 -24.845 1.00 58.81 127 MET A CA 1
ATOM 1010 C C . MET A 1 127 ? 29.542 0.311 -25.948 1.00 58.81 127 MET A C 1
ATOM 1012 O O . MET A 1 127 ? 30.058 0.027 -27.018 1.00 58.81 127 MET A O 1
ATOM 1016 N N . GLU A 1 128 ? 28.988 1.505 -25.719 1.00 56.28 128 GLU A N 1
ATOM 1017 C CA . GLU A 1 128 ? 29.085 2.629 -26.668 1.00 56.28 128 GLU A CA 1
ATOM 1018 C C . GLU A 1 128 ? 30.360 3.469 -26.473 1.00 56.28 128 GLU A C 1
ATOM 1020 O O . GLU A 1 128 ? 30.734 4.221 -27.367 1.00 56.28 128 GLU A O 1
ATOM 1025 N N . ILE A 1 129 ? 31.031 3.342 -25.321 1.00 55.56 129 ILE A N 1
ATOM 1026 C CA . ILE A 1 129 ? 32.257 4.088 -24.978 1.00 55.56 129 ILE A CA 1
ATOM 1027 C C . ILE A 1 129 ? 33.541 3.276 -25.284 1.00 55.56 129 ILE A C 1
ATOM 1029 O O . ILE A 1 129 ? 34.637 3.833 -25.246 1.00 55.56 129 ILE A O 1
ATOM 1033 N N . SER A 1 130 ? 33.427 1.978 -25.600 1.00 45.28 130 SER A N 1
ATOM 1034 C CA . SER A 1 130 ? 34.547 1.087 -25.967 1.00 45.28 130 SER A CA 1
ATOM 1035 C C . SER A 1 130 ? 34.542 0.743 -27.448 1.00 45.28 130 SER A C 1
ATOM 1037 O O . SER A 1 130 ? 35.646 0.402 -27.927 1.00 45.28 130 SER A O 1
#

Sequence (130 aa):
MEKKRKVIQVYAIVVNVVAVITFIIAATSFISAIIDRSDPFYGGYSQVDLSSFQKYKMDVLKSTTKDGAYIPTDEAIQEMYDAAKADRINKVMHQSFRTMIVSGVIIGIAIILFGSHWWIARKYERMEIS

Nearest PDB structures (foldseek):
  9cpc-assembly1_3Q  TM=5.365E-01  e=6.439E+00  Sus scrofa
  8to0-assembly1_I  TM=3.430E-01  e=4.832E+00  Mus musculus

Solvent-accessible surface area (backbone atoms only — not comparable to full-atom values): 7176 Å² total; per-residue (Å²): 114,65,70,64,51,52,53,54,51,51,51,52,52,54,55,46,53,53,33,52,54,49,31,54,56,25,50,54,49,30,52,52,22,51,50,35,59,76,35,63,76,77,74,58,98,54,99,61,54,79,91,38,72,69,53,34,51,51,50,50,50,59,56,38,67,76,66,73,78,68,85,75,51,76,67,55,52,49,53,51,47,55,52,52,51,51,50,45,47,53,51,36,50,52,52,24,51,52,41,35,50,55,22,49,53,50,40,52,52,27,51,52,53,48,51,53,48,53,54,50,52,61,51,51,57,60,63,78,77,108

Foldseek 3Di:
DVVVVVVVVVVLVVVLVVLVVLLVVLVVLLVVLVVCLVPLQPPDPDPQRLVDLVSNLVSVVVVVVVVVDDDDDPVRSVVVSVVVVVVSNVVSVVVSVVSNVVSVVSNVVSCVSNVVSVVVVVVVVVVVVD

=== Feature glossary ===
Feature key, reading from the visual/contextual features back to the raw sequence:

Rendered structure images. Six rendered views show the 3D structure from the faces of a cube — i.e. along ±x, ±y, ±z. Rendering representation is drawn randomly per protein from cartoon (secondary-structure ribbons), sticks (backbone bonds), or molecular surface; coloring is either N→C rainbow (blue at the N-terminus through red at the C-terminus) or one color per chain.

Contact-map, Ramachandran, and PAE plots. The contact map is a binary N×N matrix image: pixel (i, j) is dark where Cα_i and Cα_j are within 8 Å and |i−j|>4. Because the |i−j|>4 filter removes local helical contacts, off-diagonal stripes parallel to the main diagonal indicate parallel β-sheets; stripes perpendicular to it indicate antiparallel β-sheets. The Ramachandran plot scatters every residue's (φ, ψ) pair against the sterically allowed regions. The PAE heatmap renders the predicted-aligned-error matrix.

InterPro / GO / CATH / organism. Database cross-references. InterPro integrates a dozen domain/family signature databases into unified entries with residue-range hits. GO terms attach function/process/location labels with evidence codes. CATH codes position the fold in a four-level structural taxonomy. Organism is the NCBI-taxonomy species name.

Nearest PDB structures. The Foldseek neighbor list gives the closest experimentally determined structures in the PDB, ranked by structural alignment. TM-score near 1 means near-identical fold; near 0.3 means only rough topology match. This is how one finds what a novel AlphaFold prediction most resembles in the solved-structure universe.

Predicted aligned error. PAE(i, j) answers: if I align the predicted and true structures on residue i, how far off (in Å) do I expect residue j to be? A block-diagonal PAE matrix with low values on the blocks and high values off-diagonal is the signature of a multi-domain protein with confidently predicted domains but uncertain inter-domain orientation.

Solvent-accessible surface area. Accessible surface area quantifies burial. A residue with SASA near zero is packed into the hydrophobic core; one with SASA >100 Å² sits on the surface. Computed here via the Shrake–Rupley numerical algorithm with a 1.4 Å probe.

B-factor. B-factor (Debye–Walle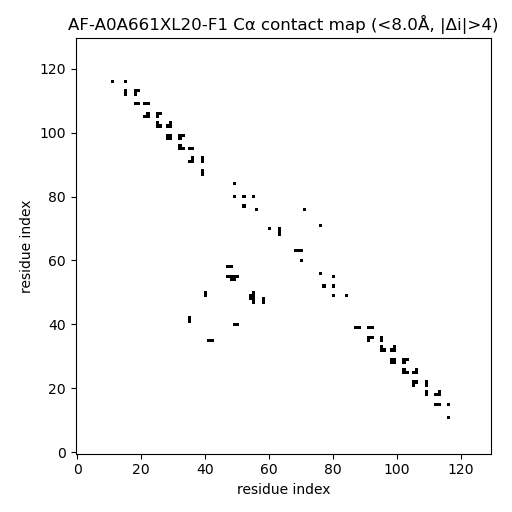r factor) reflects atomic displacement in the crystal lattice. It is an experimental observable (units Å²), not a prediction; low values mean the atom is pinned down, high values mean it moves or is heterogeneous across the crystal.

pLDDT. For AlphaFold models, the B-factor field carries pLDDT — the model's own estimate of local accuracy on a 0–100 scale. Regions with pLDDT<50 should be treated as essentially unmodeled; they often correspond to intrinsically disordered segments.

Backbone torsions (φ/ψ). φ (phi) and ψ (psi) are the two rotatable backbone dihedrals per residue: φ is the C(i-1)–N–Cα–C torsion, ψ is the N–Cα–C–N(i+1) torsion, both in degrees on (−180°, 180°]. α-helical residues cluster near (−60°, −45°); β-strand residues near (−120°, +130°). A Ramachandran plot is simply a scatter of (φ, ψ) for every residue.

Radius of gyration, Cα contacts, bounding box. Radius of gyration (Rg) is the root-mean-square distance of Cα atoms from their centroid — a single number for overall size and compactness. A globular domain of N residues has Rg ≈ 2.2·N^0.38 Å; an extended or disordered chain has a much larger Rg. The Cα contact count is the number of residue pairs whose Cα atoms are within 8 Å and are more than four positions apart in sequence — a standard proxy for tertiary packing density. The bounding box is the smallest axis-aligned box enclosin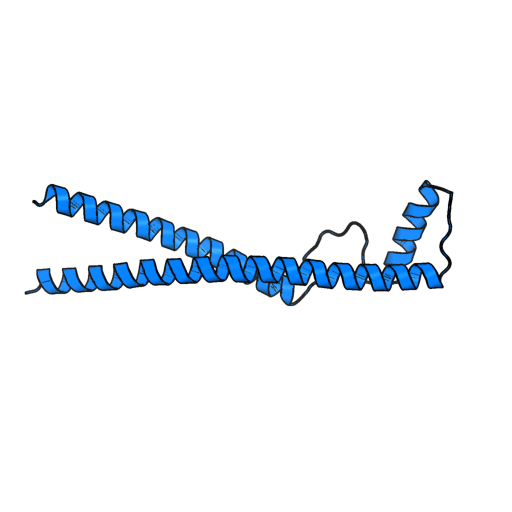g all Cα atoms.

Secondary structure (3-state, P-SEA). Three-state secondary structure (P-SEA) collapses the eight DSSP classes into helix (a), strand (b), and coil (c). P-SEA assigns these from Cα geometry alone — distances and angles — without requiring backbone oxygens, so it works on any Cα trace.

Secondary structure (8-state, DSSP). DSSP 8-state secondary structure assigns each residue one of H (α-helix), G (3₁₀-helix), I (π-helix), E (extended β-strand), B (isolated β-bridge), T (hydrogen-bonded turn), S (bend), or '-' (coil). The assignment is computed from backbone hydrogen-bond geometry via the Kabsch–Sander algorithm.

Foldseek 3Di. A 3Di character summarizes, for each residue, the relative orientation of the Cα frame of its nearest spatial neighbor. Because it encodes fold topology rather than chemistry, 3Di alignments detect remote structural similarity that sequence alignment misses.

mmCIF coordinates. The mmCIF block holds the 3D Cartesian coordinates of each backbone atom (N, Cα, C, O) in ångströms. mmCIF is the PDB's canonical archive format — a tagged-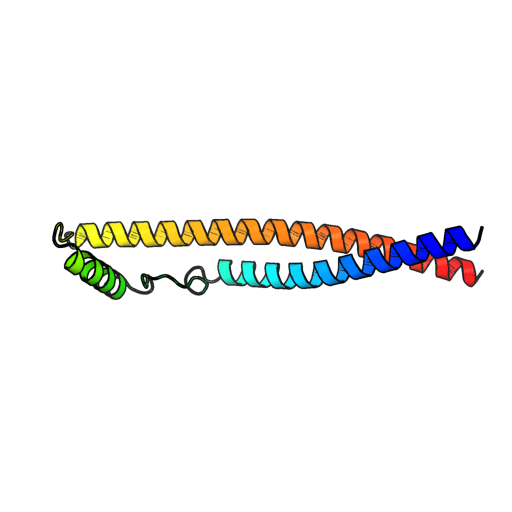loop text representation of the atomic model.

Sequence. Sequence gives the chain of amino acids in standard one-letter code (A=alanine, C=cysteine, …, Y=tyrosine), read N→C. It is the only feature that is directly encoded by the gene; all structural features are derived from the folded form of this sequence.